Protein AF-A0A653K604-F1 (afdb_monomer_lite)

Foldseek 3Di:
DDQDQAAKAFQDQCCQQPPCCVPPVNCCCPQQPQRQWDWDQDPVRDTGIHGNSLRDQPPCSCCVPVPVNRMDGDHHDPPRHDDDPPD

Secondary structure (DSSP, 8-state):
-EEETTTEEES-TTHIIIIIHHHHS-THHHH-TT--EEEEEPTTS-EEEEE-GGG-----HHHHS-TT--EEE-PPSTT-S---TT-

Structure (mmCIF, N/CA/C/O backbone):
data_AF-A0A653K604-F1
#
_entry.id   AF-A0A653K604-F1
#
loop_
_atom_site.group_PDB
_atom_site.id
_atom_site.type_symbol
_atom_site.label_atom_id
_atom_site.label_alt_id
_atom_site.label_comp_id
_atom_site.label_asym_id
_atom_site.label_entity_id
_atom_site.label_seq_id
_atom_site.pdbx_PDB_ins_code
_atom_site.Cartn_x
_atom_site.Cartn_y
_atom_site.Cartn_z
_atom_site.occupancy
_atom_site.B_iso_or_equiv
_atom_site.auth_seq_id
_atom_site.auth_comp_id
_atom_site.auth_asym_id
_atom_site.auth_atom_id
_atom_site.pdbx_PDB_model_num
ATOM 1 N N . MET A 1 1 ? 13.213 1.282 9.062 1.00 45.44 1 MET A N 1
ATOM 2 C CA . MET A 1 1 ? 13.114 1.053 7.605 1.00 45.44 1 MET A CA 1
ATOM 3 C C . MET A 1 1 ? 13.164 -0.441 7.358 1.00 45.44 1 MET A C 1
ATOM 5 O O . MET A 1 1 ? 14.241 -1.021 7.380 1.00 45.44 1 MET A O 1
ATOM 9 N N . THR A 1 2 ? 12.005 -1.075 7.205 1.00 46.06 2 THR A N 1
ATOM 10 C CA . THR A 1 2 ? 11.931 -2.486 6.812 1.00 46.06 2 THR A CA 1
ATOM 11 C C . T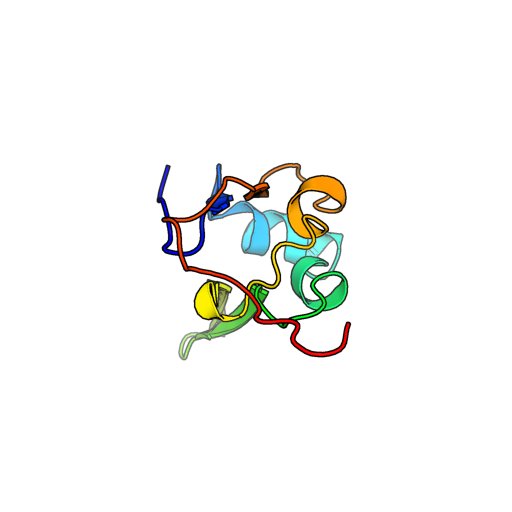HR A 1 2 ? 11.946 -2.525 5.290 1.00 46.06 2 THR A C 1
ATOM 13 O O . THR A 1 2 ? 10.987 -2.090 4.658 1.00 46.06 2 THR A O 1
ATOM 16 N N . VAL A 1 3 ? 13.052 -2.973 4.697 1.00 46.06 3 VAL A N 1
ATOM 17 C CA . VAL A 1 3 ? 13.146 -3.180 3.247 1.00 46.06 3 VAL A CA 1
ATOM 18 C C . VAL A 1 3 ? 12.488 -4.525 2.950 1.00 46.06 3 VAL A C 1
ATOM 20 O O . VAL A 1 3 ? 13.005 -5.566 3.340 1.00 46.06 3 VAL A O 1
ATOM 23 N N . LEU A 1 4 ? 11.309 -4.503 2.331 1.00 52.47 4 LEU A N 1
ATOM 24 C CA . LEU A 1 4 ? 10.615 -5.706 1.870 1.00 52.47 4 LEU A CA 1
ATOM 25 C C . LEU A 1 4 ? 10.936 -5.904 0.383 1.00 52.47 4 LEU A C 1
ATOM 27 O O . LEU A 1 4 ? 10.985 -4.932 -0.370 1.00 52.47 4 LEU A O 1
ATOM 31 N N . ASN A 1 5 ? 11.180 -7.154 -0.016 1.00 50.00 5 ASN A N 1
ATOM 32 C CA . ASN A 1 5 ? 11.800 -7.609 -1.273 1.00 50.00 5 ASN A CA 1
ATOM 33 C C . ASN A 1 5 ? 11.011 -7.331 -2.580 1.00 50.00 5 ASN A C 1
ATOM 35 O O . ASN A 1 5 ? 10.808 -8.224 -3.394 1.00 50.00 5 ASN A O 1
ATOM 39 N N . ALA A 1 6 ? 10.582 -6.091 -2.796 1.00 49.56 6 ALA A N 1
ATOM 40 C CA . ALA A 1 6 ? 10.453 -5.436 -4.100 1.00 49.56 6 ALA A CA 1
ATOM 41 C C . ALA A 1 6 ? 10.497 -3.924 -3.851 1.00 49.56 6 ALA A C 1
ATOM 43 O O . ALA A 1 6 ? 9.524 -3.195 -4.044 1.00 49.56 6 ALA A O 1
ATOM 44 N N . SER A 1 7 ? 11.626 -3.497 -3.280 1.00 52.47 7 SER A N 1
ATOM 45 C CA . SER A 1 7 ? 12.102 -2.119 -3.318 1.00 52.47 7 SER A CA 1
ATOM 46 C C . SER A 1 7 ? 11.055 -1.054 -3.014 1.00 52.47 7 SER A C 1
ATOM 48 O O . SER A 1 7 ? 10.877 -0.073 -3.727 1.00 52.47 7 SER A O 1
ATOM 50 N N . ARG A 1 8 ? 10.351 -1.222 -1.904 1.00 66.06 8 ARG A N 1
ATOM 51 C CA . ARG A 1 8 ? 9.550 -0.159 -1.308 1.00 66.06 8 ARG A CA 1
ATOM 52 C C . ARG A 1 8 ? 9.907 -0.036 0.156 1.00 66.06 8 ARG A C 1
ATOM 54 O O . ARG A 1 8 ? 10.027 -1.038 0.856 1.00 66.06 8 ARG A O 1
ATOM 61 N N . SER A 1 9 ? 10.074 1.204 0.596 1.00 75.19 9 SER A N 1
ATOM 62 C CA . SER A 1 9 ? 10.220 1.555 2.000 1.00 75.19 9 SER A CA 1
ATOM 63 C C . SER A 1 9 ? 8.879 2.064 2.501 1.00 75.19 9 SER A C 1
ATOM 65 O O . SER A 1 9 ? 8.297 2.970 1.908 1.00 75.19 9 SER A O 1
ATOM 67 N N . ILE A 1 10 ? 8.396 1.479 3.591 1.00 84.06 10 ILE A N 1
ATOM 68 C CA . ILE A 1 10 ? 7.315 2.056 4.385 1.00 84.06 10 ILE A CA 1
ATOM 69 C C . ILE A 1 10 ? 7.954 2.750 5.576 1.00 84.06 10 ILE A C 1
ATOM 71 O O . ILE A 1 10 ? 8.755 2.141 6.294 1.00 84.06 10 ILE A O 1
ATOM 75 N N . THR A 1 11 ? 7.619 4.024 5.757 1.00 87.25 11 THR A N 1
ATOM 76 C CA . THR A 1 11 ? 8.164 4.827 6.855 1.00 87.25 11 THR A CA 1
ATOM 77 C C . THR A 1 11 ? 7.557 4.398 8.188 1.00 87.25 11 THR A C 1
ATOM 79 O O . THR A 1 11 ? 8.295 4.127 9.135 1.00 87.25 11 THR A O 1
ATOM 82 N N . ASP A 1 12 ? 6.233 4.247 8.235 1.00 89.38 12 ASP A N 1
ATOM 83 C CA . ASP A 1 12 ? 5.477 3.803 9.403 1.00 89.38 12 ASP A CA 1
ATOM 84 C C . ASP A 1 12 ? 4.479 2.688 9.016 1.00 89.38 12 ASP A C 1
ATOM 86 O O . ASP A 1 12 ? 3.525 2.931 8.267 1.00 89.38 12 ASP A O 1
ATOM 90 N N . PRO A 1 13 ? 4.668 1.447 9.507 1.00 88.50 13 PRO A N 1
ATOM 91 C CA . PRO A 1 13 ? 3.803 0.315 9.175 1.00 88.50 13 PRO A CA 1
ATOM 92 C C . PRO A 1 13 ? 2.401 0.407 9.794 1.00 88.50 13 PRO A C 1
ATOM 94 O O . PRO A 1 13 ? 1.522 -0.364 9.414 1.00 88.50 13 PRO A O 1
ATOM 97 N N . SER A 1 14 ? 2.174 1.325 10.734 1.00 90.69 14 SER A N 1
ATOM 98 C CA . SER A 1 14 ? 0.886 1.502 11.403 1.00 90.69 14 SER A CA 1
ATOM 99 C C . SER A 1 14 ? -0.072 2.414 10.628 1.00 90.69 14 SER A C 1
ATOM 101 O O . SER A 1 14 ? -1.286 2.252 10.739 1.00 90.69 14 SER A O 1
ATOM 103 N N . ILE A 1 15 ? 0.447 3.328 9.797 1.00 94.00 15 ILE A N 1
ATOM 104 C CA . ILE A 1 15 ? -0.351 4.303 9.031 1.00 94.00 15 ILE A CA 1
ATOM 105 C C . ILE A 1 15 ? -1.415 3.648 8.132 1.00 94.00 15 ILE A C 1
ATOM 107 O O . ILE A 1 15 ? -2.549 4.135 8.155 1.00 94.00 15 ILE A O 1
ATOM 111 N N . PRO A 1 16 ? -1.130 2.562 7.379 1.00 93.12 16 PRO A N 1
ATOM 112 C CA . PRO A 1 16 ? -2.139 1.936 6.527 1.00 93.12 16 PRO A CA 1
ATOM 113 C C . PRO A 1 16 ? -3.398 1.512 7.301 1.00 93.12 16 PRO A C 1
ATOM 115 O O . PRO A 1 16 ? -4.521 1.814 6.910 1.00 93.12 16 PRO A O 1
ATOM 118 N N . VAL A 1 17 ? -3.223 0.900 8.474 1.00 94.88 17 VAL A N 1
ATOM 119 C CA . VAL A 1 17 ? -4.345 0.413 9.293 1.00 94.88 17 VAL A CA 1
ATOM 120 C C . VAL A 1 17 ? -4.957 1.525 10.150 1.00 94.88 17 VAL A C 1
ATOM 122 O O . VAL A 1 17 ? -6.176 1.644 10.222 1.00 94.88 17 VAL A O 1
ATOM 125 N N . ASN A 1 18 ? -4.136 2.362 10.787 1.00 95.69 18 ASN A N 1
ATOM 126 C CA . ASN A 1 18 ? -4.606 3.322 11.792 1.00 95.69 18 ASN A CA 1
ATOM 127 C C . ASN A 1 18 ? -5.069 4.659 11.202 1.00 95.69 18 ASN A C 1
ATOM 129 O O . ASN A 1 18 ? -5.813 5.390 11.854 1.00 95.69 18 ASN A O 1
ATOM 133 N N . VAL A 1 19 ? -4.615 5.012 9.997 1.00 95.38 19 VAL A N 1
ATOM 134 C CA . VAL A 1 19 ? -4.890 6.318 9.381 1.00 95.38 19 VAL A CA 1
ATOM 135 C C . VAL A 1 19 ? -5.578 6.153 8.036 1.00 95.38 19 VAL A C 1
ATOM 137 O O . VAL A 1 19 ? -6.661 6.702 7.838 1.00 95.38 19 VAL A O 1
ATOM 140 N N . ASN A 1 20 ? -4.970 5.410 7.114 1.00 94.81 20 ASN A N 1
ATOM 141 C CA . ASN A 1 20 ? -5.444 5.349 5.738 1.00 94.81 20 ASN A CA 1
ATOM 142 C C . ASN A 1 20 ? -6.743 4.546 5.604 1.00 94.81 20 ASN A C 1
ATOM 144 O O . ASN A 1 20 ? -7.674 5.004 4.939 1.00 94.81 20 ASN A O 1
ATOM 148 N N . LEU A 1 21 ? -6.835 3.390 6.262 1.00 95.06 21 LEU A N 1
ATOM 149 C CA . LEU A 1 21 ? -8.045 2.573 6.303 1.00 95.06 21 LEU A CA 1
ATOM 150 C C . LEU A 1 21 ? -9.269 3.339 6.844 1.00 95.06 21 LEU A C 1
ATOM 152 O O . LEU A 1 21 ? -10.258 3.427 6.120 1.00 95.06 21 LEU A O 1
ATOM 156 N N . PRO A 1 22 ? -9.246 3.958 8.040 1.00 96.44 22 PRO A N 1
ATOM 157 C CA . PRO A 1 22 ? -10.423 4.657 8.560 1.00 96.44 22 PRO A CA 1
ATOM 158 C C . PRO A 1 22 ? -10.774 5.950 7.809 1.00 96.44 22 PRO A C 1
ATOM 160 O O . PRO A 1 22 ? -11.936 6.348 7.820 1.00 96.44 22 PRO A O 1
ATOM 163 N N . LYS A 1 23 ? -9.808 6.633 7.174 1.00 97.06 23 LYS A N 1
ATOM 164 C CA . LYS A 1 23 ? -10.064 7.910 6.474 1.00 97.06 23 LYS A CA 1
ATOM 165 C C . LYS A 1 23 ? -10.448 7.749 5.005 1.00 97.06 23 LYS A C 1
ATOM 167 O O . LYS A 1 23 ? -11.235 8.547 4.501 1.00 97.06 23 LYS A O 1
ATOM 172 N N . TRP A 1 24 ? -9.869 6.767 4.318 1.00 95.88 24 TRP A N 1
ATOM 173 C CA . TRP A 1 24 ? -9.962 6.627 2.859 1.00 95.88 24 TRP A CA 1
ATOM 174 C C . TRP A 1 24 ? -10.171 5.182 2.396 1.00 95.88 24 TRP A C 1
ATOM 176 O O . TRP A 1 24 ? -9.977 4.901 1.214 1.00 95.88 24 TRP A O 1
ATOM 186 N N . ASP A 1 25 ? -10.552 4.276 3.302 1.00 94.94 25 ASP A N 1
ATOM 187 C CA . ASP A 1 25 ? -10.768 2.852 3.009 1.00 94.94 25 ASP A CA 1
ATOM 188 C C . ASP A 1 25 ? -9.524 2.160 2.409 1.00 94.94 25 ASP A C 1
ATOM 190 O O . ASP A 1 25 ? -9.620 1.301 1.537 1.00 94.94 25 ASP A O 1
ATOM 194 N N . GLU A 1 26 ? -8.334 2.583 2.860 1.00 94.88 26 GLU A N 1
ATOM 195 C CA . GLU A 1 26 ? -7.014 2.129 2.399 1.00 94.88 26 GLU A CA 1
ATOM 196 C C . GLU A 1 26 ? -6.910 2.109 0.857 1.00 94.88 26 GLU A C 1
ATOM 198 O O . GLU A 1 26 ? -7.039 1.063 0.206 1.00 94.88 26 GLU A O 1
ATOM 203 N N . PRO A 1 27 ? -6.663 3.277 0.231 1.00 95.81 27 PRO A N 1
ATOM 204 C CA . PRO A 1 27 ? -6.762 3.440 -1.215 1.00 95.81 27 PRO A CA 1
ATOM 205 C C . PRO A 1 27 ? -5.697 2.651 -1.987 1.00 95.81 27 PRO A C 1
ATOM 207 O O . PRO A 1 27 ? -5.858 2.451 -3.196 1.00 95.81 27 PRO A O 1
ATOM 210 N N . ALA A 1 28 ? -4.637 2.174 -1.322 1.00 93.56 28 ALA A N 1
ATOM 211 C CA . ALA A 1 28 ? -3.600 1.366 -1.955 1.00 93.56 28 ALA A CA 1
ATOM 212 C C . ALA A 1 28 ? -4.125 0.058 -2.542 1.00 93.56 28 ALA A C 1
ATOM 214 O O . ALA A 1 28 ? -3.617 -0.385 -3.573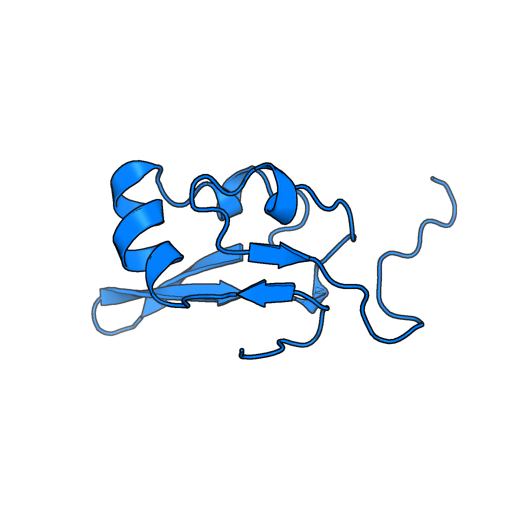 1.00 93.56 28 ALA A O 1
ATOM 215 N N . GLN A 1 29 ? -5.199 -0.486 -1.969 1.00 94.12 29 GLN A N 1
ATOM 216 C CA . GLN A 1 29 ? -5.902 -1.655 -2.501 1.00 94.12 29 GLN A CA 1
ATOM 217 C C . GLN A 1 29 ? -6.547 -1.387 -3.871 1.00 94.12 29 GLN A C 1
ATOM 219 O O . GLN A 1 29 ? -6.838 -2.317 -4.614 1.00 94.12 29 GLN A O 1
ATOM 224 N N . ARG A 1 30 ? -6.793 -0.114 -4.216 1.00 94.94 30 ARG A N 1
ATOM 225 C CA . ARG A 1 30 ? -7.574 0.289 -5.396 1.00 94.94 30 ARG A CA 1
ATOM 226 C C . ARG A 1 30 ? -6.721 0.911 -6.492 1.00 94.94 30 ARG A C 1
ATOM 228 O O . ARG A 1 30 ? -6.913 0.603 -7.662 1.00 94.94 30 ARG A O 1
ATOM 235 N N . TYR A 1 31 ? -5.793 1.805 -6.143 1.00 94.88 31 TYR A N 1
ATOM 236 C CA . TYR A 1 31 ? -4.946 2.445 -7.156 1.00 94.88 31 TYR A CA 1
ATOM 237 C C . TYR A 1 31 ? -3.809 1.529 -7.632 1.00 94.88 31 TYR A C 1
ATOM 239 O O . TYR A 1 31 ? -3.176 1.824 -8.647 1.00 94.88 31 TYR A O 1
ATOM 247 N N . CYS A 1 32 ? -3.470 0.475 -6.876 1.00 95.06 32 CYS A N 1
ATOM 248 C CA . CYS A 1 32 ? -2.401 -0.439 -7.253 1.00 95.06 32 CYS A CA 1
ATOM 249 C C . CYS A 1 32 ? -2.908 -1.394 -8.341 1.00 95.06 32 CYS A C 1
ATOM 251 O O . CYS A 1 32 ? -3.767 -2.225 -8.056 1.00 95.06 32 CYS A O 1
ATOM 253 N N . PRO A 1 33 ? -2.358 -1.346 -9.568 1.00 94.81 33 PRO A N 1
ATOM 254 C CA . PRO A 1 33 ? -2.882 -2.134 -10.683 1.00 94.81 33 PRO A CA 1
ATOM 255 C C . PRO A 1 33 ? -2.572 -3.636 -10.583 1.00 94.81 33 PRO A C 1
ATOM 257 O O . PRO A 1 33 ? -3.035 -4.402 -11.417 1.00 94.81 33 PRO A O 1
ATOM 260 N N . ALA A 1 34 ? -1.764 -4.055 -9.604 1.00 93.69 34 ALA A N 1
ATOM 261 C CA . ALA A 1 34 ? -1.252 -5.419 -9.497 1.00 93.69 3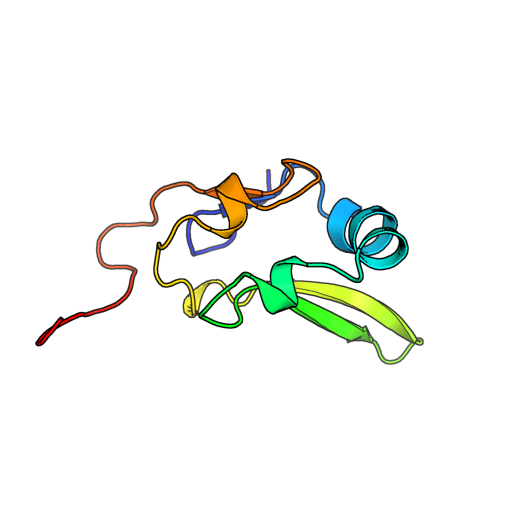4 ALA A CA 1
ATOM 262 C C . ALA A 1 34 ? -1.526 -6.078 -8.132 1.00 93.69 34 ALA A C 1
ATOM 264 O O . ALA A 1 34 ? -0.909 -7.087 -7.809 1.00 93.69 34 ALA A O 1
ATOM 265 N N . GLY A 1 35 ? -2.406 -5.504 -7.300 1.00 92.12 35 GLY A N 1
ATOM 266 C CA . GLY A 1 35 ? -2.767 -6.115 -6.011 1.00 92.12 35 GLY A CA 1
ATOM 267 C C . GLY A 1 35 ? -1.569 -6.308 -5.071 1.00 92.12 35 GLY A C 1
ATOM 268 O O . GLY A 1 35 ? -1.414 -7.355 -4.448 1.00 92.12 35 GLY A O 1
ATOM 269 N N . VAL A 1 36 ? -0.665 -5.323 -5.017 1.00 93.25 36 VAL A N 1
ATOM 270 C CA . VAL A 1 36 ? 0.506 -5.368 -4.122 1.00 93.25 36 VAL A CA 1
ATOM 271 C C . VAL A 1 36 ? 0.102 -5.133 -2.665 1.00 93.25 36 VAL A C 1
ATOM 273 O O . VAL A 1 36 ? 0.796 -5.611 -1.777 1.00 93.25 36 VAL A O 1
ATOM 276 N N . TYR A 1 37 ? -0.984 -4.402 -2.408 1.00 93.25 37 TYR A N 1
ATOM 277 C CA . TYR A 1 37 ? -1.413 -4.025 -1.061 1.00 93.25 37 TYR A CA 1
ATOM 278 C C . TYR A 1 37 ? -2.788 -4.577 -0.763 1.00 93.25 37 TYR A C 1
ATOM 280 O O . TYR A 1 37 ? -3.722 -4.343 -1.530 1.00 93.25 37 TYR A O 1
ATOM 288 N N . GLU A 1 38 ? -2.906 -5.243 0.376 1.00 93.69 38 GLU A N 1
ATOM 289 C CA . GLU A 1 38 ? -4.149 -5.846 0.834 1.00 93.69 38 GLU A CA 1
ATOM 290 C C . GLU A 1 38 ? -4.319 -5.610 2.334 1.00 93.69 38 GLU A C 1
ATOM 292 O O . GLU A 1 38 ? -3.351 -5.640 3.100 1.00 93.69 38 GLU A O 1
ATOM 297 N N . ILE A 1 39 ? -5.557 -5.384 2.765 1.00 94.19 39 ILE A N 1
ATOM 298 C CA . ILE A 1 39 ? -5.920 -5.432 4.179 1.00 94.19 39 ILE A CA 1
ATOM 299 C C . ILE A 1 39 ? -6.438 -6.833 4.478 1.00 94.19 39 ILE A C 1
ATOM 301 O O . ILE A 1 39 ? -7.494 -7.232 3.996 1.00 94.19 39 ILE A O 1
ATOM 305 N N . MET A 1 40 ? -5.688 -7.569 5.291 1.00 94.12 40 MET A N 1
ATOM 306 C CA . MET A 1 40 ? -6.071 -8.895 5.763 1.00 94.12 40 MET A CA 1
ATOM 307 C C . MET A 1 40 ? -6.704 -8.778 7.145 1.00 94.12 40 MET A C 1
ATOM 309 O O . MET A 1 40 ? -6.223 -8.019 7.988 1.00 94.12 40 MET A O 1
ATOM 313 N N . GLU A 1 41 ? -7.753 -9.552 7.383 1.00 95.12 41 GLU A N 1
ATOM 314 C CA . GLU A 1 41 ? -8.304 -9.766 8.718 1.00 95.12 41 GLU A CA 1
ATOM 315 C C . GLU A 1 41 ? -7.617 -10.985 9.346 1.00 95.12 41 GLU A C 1
ATOM 317 O O . GLU A 1 41 ? -7.416 -12.003 8.682 1.00 95.12 41 GLU A O 1
ATOM 322 N N . ASN A 1 42 ? -7.181 -10.848 10.592 1.00 92.44 42 ASN A N 1
ATOM 323 C CA . ASN A 1 42 ? -6.608 -11.926 11.389 1.00 92.44 42 ASN A CA 1
ATOM 324 C C . ASN A 1 42 ? -7.719 -12.672 12.142 1.00 92.44 42 ASN A C 1
ATOM 326 O O . ASN A 1 42 ? -8.823 -12.156 12.306 1.00 92.44 42 ASN A O 1
ATOM 330 N N . ASP A 1 43 ? -7.403 -13.852 12.677 1.00 93.75 43 ASP A N 1
ATOM 331 C CA . ASP A 1 43 ? -8.360 -14.691 13.416 1.00 93.75 43 ASP A CA 1
ATOM 332 C C . ASP A 1 43 ? -8.952 -14.004 14.664 1.00 93.75 43 ASP A C 1
ATOM 334 O O . ASP A 1 43 ? -10.037 -14.356 15.120 1.00 93.75 43 ASP A O 1
ATOM 338 N N . ASP A 1 44 ? -8.251 -13.011 15.218 1.00 93.94 44 ASP A N 1
ATOM 339 C CA . ASP A 1 44 ? -8.699 -12.195 16.353 1.00 93.94 44 ASP A CA 1
ATOM 340 C C . ASP A 1 44 ? -9.558 -10.980 15.939 1.00 93.94 44 ASP A C 1
ATOM 342 O O . ASP A 1 44 ? -9.916 -10.156 16.782 1.00 93.94 44 ASP A O 1
ATOM 346 N N . GLY A 1 45 ? -9.880 -10.848 14.647 1.00 91.94 45 GLY A N 1
ATOM 347 C CA . GLY A 1 45 ? -10.616 -9.723 14.067 1.00 91.94 45 GLY A CA 1
ATOM 348 C C . GLY A 1 45 ? -9.773 -8.461 13.858 1.00 91.94 45 GLY A C 1
ATOM 349 O O . GLY A 1 45 ? -10.289 -7.445 13.381 1.00 91.94 45 GLY A O 1
ATOM 350 N N . SER A 1 46 ? -8.479 -8.480 14.200 1.00 93.25 46 SER A N 1
ATOM 351 C CA . SER A 1 46 ? -7.585 -7.357 13.920 1.00 93.25 46 SER A CA 1
ATOM 352 C C . SER A 1 46 ? -7.251 -7.285 12.430 1.00 93.25 46 SER A C 1
ATOM 354 O O . SER A 1 46 ? -7.125 -8.296 11.741 1.00 93.25 46 SER A O 1
ATOM 356 N N . LYS A 1 47 ? -7.092 -6.067 11.910 1.00 93.56 47 LYS A N 1
ATOM 357 C CA . LYS A 1 47 ? -6.712 -5.842 10.513 1.00 93.56 47 LYS A CA 1
ATOM 358 C C . LYS A 1 47 ? -5.214 -5.608 10.408 1.00 93.56 47 LYS A C 1
ATOM 360 O O . LYS A 1 47 ? -4.649 -4.837 11.182 1.00 93.56 47 LYS A O 1
ATOM 365 N N . ARG A 1 48 ? -4.573 -6.227 9.419 1.00 92.38 48 ARG A N 1
ATOM 366 C CA . ARG A 1 48 ? -3.156 -6.024 9.103 1.00 92.38 48 ARG A CA 1
ATOM 367 C C . ARG A 1 48 ? -2.962 -5.654 7.641 1.00 92.38 48 ARG A C 1
ATOM 369 O O . ARG A 1 48 ? -3.684 -6.116 6.764 1.00 92.38 48 ARG A O 1
ATOM 376 N N . PHE A 1 49 ? -1.937 -4.854 7.386 1.00 92.62 49 PHE A N 1
ATOM 377 C CA . PHE A 1 49 ? -1.528 -4.488 6.037 1.00 92.62 49 PHE A CA 1
ATOM 378 C C . PHE A 1 49 ? -0.548 -5.530 5.485 1.00 92.62 49 PHE A C 1
ATOM 380 O O . PHE A 1 49 ? 0.550 -5.702 6.017 1.00 92.62 49 PHE A O 1
ATOM 387 N N . GLN A 1 50 ? -0.958 -6.251 4.444 1.00 91.94 50 GLN A N 1
ATOM 388 C CA . GLN A 1 50 ? -0.168 -7.262 3.745 1.00 91.94 50 GLN A CA 1
ATOM 389 C C . GLN A 1 50 ? 0.401 -6.672 2.451 1.00 91.94 50 GLN A C 1
ATOM 391 O O . GLN A 1 50 ? -0.287 -5.965 1.716 1.00 91.94 50 GLN A O 1
ATOM 396 N N . ILE A 1 51 ? 1.673 -6.974 2.173 1.00 90.50 51 ILE A N 1
ATOM 397 C CA . ILE A 1 51 ? 2.391 -6.460 1.004 1.00 90.50 51 ILE A CA 1
ATOM 398 C C . ILE A 1 51 ? 2.901 -7.632 0.171 1.00 90.50 51 ILE A C 1
ATOM 400 O O . ILE A 1 51 ? 3.846 -8.322 0.554 1.00 90.50 51 ILE A O 1
ATOM 404 N N . ASN A 1 52 ? 2.316 -7.816 -1.006 1.00 90.00 52 ASN A N 1
ATOM 405 C CA . ASN A 1 52 ? 2.683 -8.846 -1.974 1.00 90.00 52 ASN A CA 1
ATOM 406 C C . ASN A 1 52 ? 3.673 -8.269 -2.985 1.00 90.00 52 ASN A C 1
ATOM 408 O O . ASN A 1 52 ? 3.364 -8.034 -4.152 1.00 90.00 52 ASN A O 1
ATOM 412 N N . ALA A 1 53 ? 4.881 -7.994 -2.498 1.00 85.44 53 ALA A N 1
ATOM 413 C CA . ALA A 1 53 ? 5.928 -7.290 -3.233 1.00 85.44 53 ALA A CA 1
ATOM 414 C C . ALA A 1 53 ? 6.264 -7.939 -4.595 1.00 85.44 53 ALA A C 1
ATOM 416 O O . ALA A 1 53 ? 6.517 -7.229 -5.5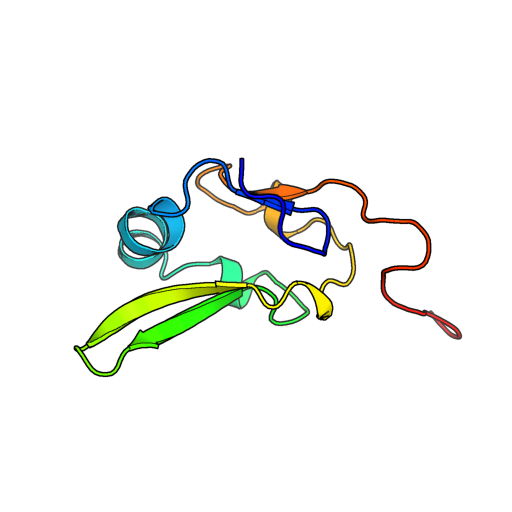67 1.00 85.44 53 ALA A O 1
ATOM 417 N N . ALA A 1 54 ? 6.167 -9.269 -4.691 1.00 84.06 54 ALA A N 1
ATOM 418 C CA . ALA A 1 54 ? 6.383 -10.029 -5.923 1.00 84.06 54 ALA A CA 1
ATOM 419 C C . ALA A 1 54 ? 5.453 -9.623 -7.085 1.00 84.06 54 ALA A C 1
ATOM 421 O O . ALA A 1 54 ? 5.824 -9.789 -8.243 1.00 84.06 54 ALA A O 1
ATOM 422 N N . ASN A 1 55 ? 4.281 -9.046 -6.798 1.00 88.81 55 ASN A N 1
ATOM 423 C CA . ASN A 1 55 ? 3.341 -8.598 -7.827 1.00 88.81 55 ASN A CA 1
ATOM 424 C C . ASN A 1 55 ? 3.699 -7.217 -8.406 1.00 88.81 55 ASN A C 1
ATOM 426 O O . ASN A 1 55 ? 3.008 -6.718 -9.292 1.00 88.81 55 ASN A O 1
ATOM 430 N N . CYS A 1 56 ? 4.723 -6.529 -7.890 1.00 90.00 56 CYS A N 1
ATOM 431 C CA . CYS A 1 56 ? 4.984 -5.146 -8.274 1.00 90.00 56 CYS A CA 1
ATOM 432 C C . CYS A 1 56 ? 5.368 -5.013 -9.758 1.00 90.00 56 CYS A C 1
ATOM 434 O O . CYS A 1 56 ? 6.388 -5.523 -10.205 1.00 90.00 56 CYS A O 1
ATOM 436 N N . VAL A 1 57 ? 4.596 -4.214 -10.501 1.00 91.19 57 VAL A N 1
ATOM 437 C CA . VAL A 1 57 ? 4.836 -3.906 -11.926 1.00 91.19 57 VAL A CA 1
ATOM 438 C C . VAL A 1 57 ? 5.609 -2.600 -12.162 1.00 91.19 57 VAL A C 1
ATOM 440 O O . VAL A 1 57 ? 5.630 -2.063 -13.265 1.00 91.19 57 VAL A O 1
ATOM 443 N N . HIS A 1 58 ? 6.217 -2.046 -11.111 1.00 90.25 58 HIS A N 1
ATOM 444 C CA . HIS A 1 58 ? 7.083 -0.855 -11.155 1.00 90.25 58 HIS A CA 1
ATOM 445 C C . HIS A 1 58 ? 6.429 0.440 -11.684 1.00 90.25 58 HIS A C 1
ATOM 447 O O . HIS A 1 58 ? 7.125 1.397 -12.013 1.00 90.25 58 HIS A O 1
ATOM 453 N N . CYS A 1 59 ? 5.097 0.536 -11.681 1.00 91.44 59 CYS A N 1
ATOM 454 C CA . CYS A 1 59 ? 4.355 1.698 -12.195 1.00 91.44 59 CYS A CA 1
ATOM 455 C C . CYS A 1 59 ? 4.486 2.991 -11.365 1.00 91.44 59 CYS A C 1
ATOM 457 O O . CYS A 1 59 ? 4.021 4.041 -11.791 1.00 91.44 59 CYS A O 1
ATOM 459 N N . LYS A 1 60 ? 5.067 2.924 -10.159 1.00 91.81 60 LYS A N 1
ATOM 460 C CA . LYS A 1 60 ? 5.203 4.035 -9.191 1.00 91.81 60 LYS A CA 1
ATOM 461 C C . LYS A 1 60 ? 3.901 4.639 -8.648 1.00 91.81 60 LYS A C 1
ATOM 463 O O . LYS A 1 60 ? 3.989 5.494 -7.776 1.00 91.81 60 LYS A O 1
ATOM 468 N N . THR A 1 61 ? 2.711 4.183 -9.042 1.00 94.00 61 THR A N 1
ATOM 469 C CA . THR A 1 61 ? 1.434 4.784 -8.597 1.00 94.00 61 THR A CA 1
ATOM 470 C C . THR A 1 61 ? 1.329 4.944 -7.078 1.00 94.00 61 THR A C 1
ATOM 472 O O . THR A 1 61 ? 0.936 6.000 -6.600 1.00 94.00 61 THR A O 1
ATOM 475 N N . CYS A 1 62 ? 1.746 3.935 -6.313 1.00 92.25 62 CYS A N 1
ATOM 476 C CA . CYS A 1 62 ? 1.730 3.949 -4.846 1.00 92.25 62 CYS A CA 1
ATOM 477 C C . CYS A 1 62 ? 2.678 4.969 -4.203 1.00 92.25 62 CYS A C 1
ATOM 479 O O . CYS A 1 62 ? 2.529 5.259 -3.030 1.00 92.25 62 CYS A O 1
ATOM 481 N N . ASP A 1 63 ? 3.671 5.472 -4.937 1.00 91.88 63 ASP A N 1
ATOM 482 C CA . ASP A 1 63 ? 4.567 6.546 -4.477 1.00 91.88 63 ASP A CA 1
ATOM 483 C C . ASP A 1 63 ? 3.872 7.914 -4.619 1.00 91.88 63 ASP A C 1
ATOM 485 O O . ASP A 1 63 ? 3.912 8.765 -3.741 1.00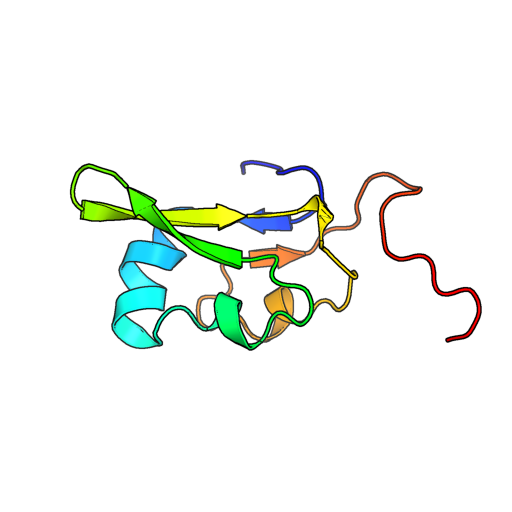 91.88 63 ASP A O 1
ATOM 489 N N . ILE A 1 64 ? 3.131 8.083 -5.718 1.00 93.31 64 ILE A N 1
ATOM 490 C CA . ILE A 1 64 ? 2.472 9.340 -6.092 1.00 93.31 64 ILE A CA 1
ATOM 491 C C . ILE A 1 64 ? 1.121 9.516 -5.385 1.00 93.31 64 ILE A C 1
ATOM 493 O O . ILE A 1 64 ? 0.731 10.628 -5.039 1.00 93.31 64 ILE A O 1
ATOM 497 N N . LYS A 1 65 ? 0.354 8.431 -5.235 1.00 94.00 65 LYS A N 1
ATOM 498 C CA . LYS A 1 65 ? -1.063 8.479 -4.839 1.00 94.00 65 LYS A CA 1
ATOM 499 C C . LYS A 1 65 ? -1.320 8.160 -3.373 1.00 94.00 65 LYS A C 1
ATOM 501 O O . LYS A 1 65 ? -2.474 8.255 -2.963 1.00 94.00 65 LYS A O 1
ATOM 506 N N . ASP A 1 66 ? -0.302 7.792 -2.598 1.00 93.88 66 ASP A N 1
ATOM 507 C CA . ASP A 1 66 ? -0.480 7.585 -1.164 1.00 93.88 66 ASP A CA 1
ATOM 508 C C . ASP A 1 66 ? -0.775 8.930 -0.467 1.00 93.88 66 ASP A C 1
ATOM 510 O O . ASP A 1 66 ? 0.091 9.815 -0.469 1.00 93.88 66 ASP A O 1
ATOM 514 N N . PRO A 1 67 ? -1.975 9.110 0.123 1.00 94.12 67 PRO A N 1
ATOM 515 C CA . PRO A 1 67 ? -2.358 10.361 0.778 1.00 94.12 67 PRO A CA 1
ATOM 516 C C . PRO A 1 67 ? -1.463 10.708 1.972 1.00 94.12 67 PRO A C 1
ATOM 518 O O . PRO A 1 67 ? -1.333 11.885 2.301 1.00 94.12 67 PRO A O 1
ATOM 521 N N . SER A 1 68 ? -0.841 9.708 2.602 1.00 93.31 68 SER A N 1
ATOM 522 C CA . SER A 1 68 ? 0.028 9.907 3.766 1.00 93.31 68 SER A CA 1
ATOM 523 C C . SER A 1 68 ? 1.513 10.012 3.412 1.00 93.31 68 SER A C 1
ATOM 525 O O . SER A 1 68 ? 2.324 10.195 4.317 1.00 93.31 68 SER A O 1
ATOM 527 N N . GLN A 1 69 ? 1.879 9.897 2.125 1.00 92.25 69 GLN A N 1
ATOM 528 C CA . GLN A 1 69 ? 3.275 9.898 1.652 1.00 92.25 69 GLN A CA 1
ATOM 529 C C . GLN A 1 69 ? 4.189 8.957 2.465 1.00 92.25 69 GLN A C 1
ATOM 531 O O . GLN A 1 69 ? 5.355 9.237 2.734 1.00 92.25 69 GLN A O 1
ATOM 536 N N . ASN A 1 70 ? 3.631 7.827 2.886 1.00 91.44 70 ASN A N 1
ATOM 537 C CA . ASN A 1 70 ? 4.254 6.828 3.734 1.00 91.44 70 ASN A CA 1
ATOM 538 C C . ASN A 1 70 ? 4.994 5.755 2.924 1.00 91.44 70 ASN A C 1
ATOM 540 O O . ASN A 1 70 ? 5.929 5.135 3.439 1.00 91.44 70 ASN A O 1
ATOM 544 N N . ILE A 1 71 ? 4.584 5.518 1.673 1.00 90.44 71 ILE A N 1
ATOM 545 C CA . ILE A 1 71 ? 5.197 4.509 0.806 1.00 90.44 71 ILE A CA 1
ATOM 546 C C . ILE A 1 71 ? 6.167 5.153 -0.189 1.00 90.44 71 ILE A C 1
ATOM 548 O O . ILE A 1 71 ? 5.740 5.761 -1.164 1.00 90.44 71 ILE A O 1
ATOM 552 N N . THR A 1 72 ? 7.464 4.904 -0.018 1.00 89.44 72 THR A N 1
ATOM 553 C CA . THR A 1 72 ? 8.511 5.322 -0.963 1.00 89.44 72 THR A CA 1
ATOM 554 C C . THR A 1 72 ? 8.909 4.169 -1.876 1.00 89.44 72 THR A C 1
ATOM 556 O O . THR A 1 72 ? 9.325 3.110 -1.398 1.00 89.44 72 THR A O 1
ATOM 559 N N . TRP A 1 73 ? 8.819 4.353 -3.192 1.00 88.19 73 TRP A N 1
ATOM 560 C CA . TRP A 1 73 ? 9.357 3.397 -4.164 1.00 88.19 73 TRP A CA 1
ATOM 561 C C . TRP A 1 73 ? 10.859 3.591 -4.362 1.00 88.19 73 TRP A C 1
ATOM 563 O O . TRP A 1 73 ? 11.332 4.683 -4.661 1.00 88.19 73 TRP A O 1
ATOM 573 N N . VAL A 1 74 ? 11.602 2.497 -4.275 1.00 83.69 74 VAL A N 1
ATOM 574 C CA . VAL A 1 74 ? 13.015 2.387 -4.643 1.00 83.69 74 VAL A CA 1
ATOM 575 C C . VAL A 1 74 ? 13.173 1.316 -5.726 1.00 83.69 74 VAL A C 1
ATOM 577 O O . VAL A 1 74 ? 12.237 0.579 -6.027 1.00 83.69 74 VAL A O 1
ATOM 580 N N . THR A 1 75 ? 14.324 1.247 -6.387 1.00 80.56 75 THR A N 1
ATOM 581 C CA . THR A 1 75 ? 14.567 0.240 -7.437 1.00 80.56 75 THR A CA 1
ATOM 582 C C . THR A 1 75 ? 14.930 -1.110 -6.806 1.00 80.56 75 THR A C 1
ATOM 584 O O . THR A 1 75 ? 15.699 -1.107 -5.842 1.00 80.56 75 THR A O 1
ATOM 587 N N . PRO A 1 76 ? 14.395 -2.251 -7.285 1.00 75.69 76 PRO A N 1
ATOM 588 C CA . PRO A 1 76 ? 14.751 -3.562 -6.746 1.00 75.69 76 PRO A CA 1
ATOM 589 C C . PRO A 1 76 ? 16.086 -4.044 -7.274 1.00 75.69 76 PRO A C 1
ATOM 591 O O . PRO A 1 76 ? 16.673 -3.439 -8.171 1.00 75.69 76 PRO A O 1
ATOM 594 N N . GLU A 1 77 ? 16.568 -5.138 -6.687 1.00 74.75 77 GLU A N 1
ATOM 595 C CA . GLU A 1 77 ? 17.720 -5.855 -7.217 1.00 74.75 77 GLU A CA 1
ATOM 596 C C . GLU A 1 77 ? 17.479 -6.177 -8.702 1.00 74.75 77 GLU A C 1
ATOM 598 O O . GLU A 1 77 ? 16.370 -6.535 -9.117 1.00 74.75 77 GLU A O 1
ATOM 603 N N . GLY A 1 78 ? 18.508 -5.952 -9.523 1.00 70.25 78 GLY A N 1
ATOM 604 C CA . GLY A 1 78 ? 18.403 -6.059 -10.976 1.00 70.25 78 GLY A CA 1
ATOM 605 C C . GLY A 1 78 ? 17.902 -7.438 -11.411 1.00 70.25 78 GLY A C 1
ATOM 606 O O . GLY A 1 78 ? 18.351 -8.457 -10.897 1.00 70.25 78 GLY A O 1
ATOM 607 N N . GLY A 1 79 ? 16.969 -7.461 -12.366 1.00 73.00 79 GLY A N 1
ATOM 608 C CA . GLY A 1 79 ? 16.302 -8.683 -12.835 1.00 73.00 79 GLY A CA 1
ATOM 609 C C . GLY A 1 79 ? 14.928 -8.937 -12.203 1.00 73.00 79 GLY A C 1
ATOM 610 O O . GLY A 1 79 ? 14.181 -9.764 -12.720 1.00 73.00 79 GLY A O 1
ATOM 611 N N . GLY A 1 80 ? 14.556 -8.206 -11.145 1.00 71.25 80 GLY A N 1
ATOM 612 C CA . GLY A 1 80 ? 13.185 -8.174 -10.633 1.00 71.25 80 GLY A CA 1
ATOM 613 C C . GLY A 1 80 ? 12.283 -7.245 -11.453 1.00 71.25 80 GLY A C 1
ATOM 614 O O . GLY A 1 80 ? 12.720 -6.179 -11.887 1.00 71.25 80 GLY A O 1
ATOM 615 N N . GLY A 1 81 ? 11.022 -7.632 -11.651 1.00 72.56 81 GLY A N 1
ATOM 616 C CA . GLY A 1 81 ? 10.003 -6.803 -12.298 1.00 72.56 81 GLY A CA 1
ATOM 617 C C . GLY A 1 81 ? 9.264 -7.493 -13.450 1.00 72.56 81 GLY A C 1
ATOM 618 O O . GLY A 1 81 ? 9.548 -8.643 -13.786 1.00 72.56 81 GLY A O 1
ATOM 619 N N . PRO A 1 82 ? 8.284 -6.803 -14.050 1.00 78.75 82 PRO A N 1
ATOM 620 C CA . PRO A 1 82 ? 7.465 -7.355 -15.122 1.00 78.75 82 PRO A CA 1
ATOM 621 C C . PRO A 1 82 ? 8.272 -7.562 -16.412 1.00 78.75 82 PRO A C 1
ATOM 623 O O . PRO A 1 82 ? 9.086 -6.722 -16.793 1.00 78.75 82 PRO A O 1
ATOM 626 N N . ASN A 1 83 ? 8.000 -8.668 -17.110 1.00 82.50 83 ASN A N 1
ATOM 627 C CA . ASN A 1 83 ? 8.495 -8.917 -18.460 1.00 82.50 83 ASN A CA 1
ATOM 628 C C . ASN A 1 83 ? 7.400 -8.552 -19.468 1.00 82.50 83 ASN A C 1
ATOM 630 O O . ASN A 1 83 ? 6.319 -9.143 -19.459 1.00 82.50 83 ASN A O 1
ATOM 634 N N . TYR A 1 84 ? 7.697 -7.586 -20.330 1.00 84.62 84 TYR A N 1
ATOM 635 C CA . TYR A 1 84 ? 6.786 -7.056 -21.335 1.00 84.62 84 TYR A CA 1
ATOM 636 C C . TYR A 1 84 ? 7.282 -7.417 -22.746 1.00 84.62 84 TYR A C 1
ATOM 638 O O . TYR A 1 84 ? 7.876 -6.580 -23.418 1.00 84.62 84 TYR A O 1
ATOM 646 N N . PRO A 1 85 ? 7.081 -8.659 -23.226 1.00 82.25 85 PRO A N 1
ATOM 647 C CA . PRO A 1 85 ? 7.603 -9.081 -24.528 1.00 82.25 85 PRO A CA 1
ATOM 648 C C . PRO A 1 85 ? 6.874 -8.443 -25.721 1.00 82.25 85 PRO A C 1
ATOM 650 O O . PRO A 1 85 ? 7.410 -8.441 -26.822 1.00 82.25 85 PRO A O 1
ATOM 653 N N . ASN A 1 86 ? 5.654 -7.935 -25.514 1.00 81.12 86 ASN A N 1
ATOM 654 C CA . ASN A 1 86 ? 4.771 -7.427 -26.571 1.00 81.12 86 ASN A CA 1
ATOM 655 C C . ASN A 1 86 ? 4.025 -6.143 -26.153 1.00 81.12 86 ASN A C 1
ATOM 657 O O . ASN A 1 86 ? 2.906 -5.915 -26.613 1.00 81.12 86 ASN A O 1
ATOM 661 N N . MET A 1 87 ? 4.588 -5.358 -25.230 1.00 74.00 87 MET A N 1
ATOM 662 C CA . MET A 1 87 ? 4.003 -4.102 -24.740 1.00 74.00 87 MET A CA 1
ATOM 663 C C . MET A 1 87 ? 4.956 -2.939 -24.987 1.00 74.00 87 MET A C 1
ATOM 665 O O . MET A 1 87 ? 6.182 -3.181 -24.941 1.00 74.00 87 MET A O 1
#

InterPro domains:
  IPR007859 ETF-QO/FixX, C-terminal domain [PF05187] (9-84)
  IPR017896 4Fe-4S ferredoxin-type, 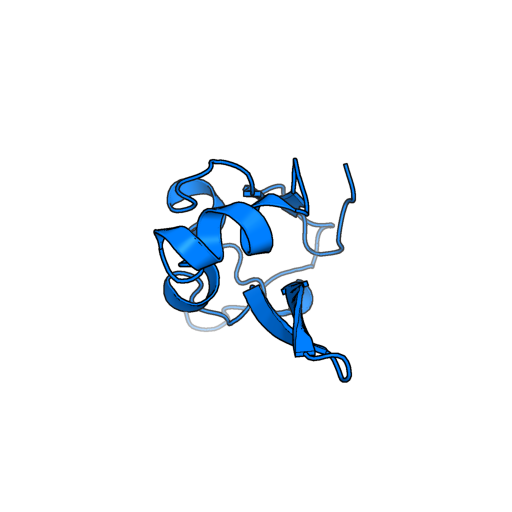iron-sulphur binding domain [PS51379] (47-76)
  IPR040156 Electron transfer flavoprotein-ubiquinone oxidoreductase [PTHR10617] (9-87)

Organism: NCBI:txid1776741

Sequence (87 aa):
MTVLNASRSITDPSIPVNVNLPKWDEPAQRYCPAGVYEIMENDDGSKRFQINAANCVHCKTCDIKDPSQNITWVTPEGGGGPNYPNM

pLDDT: mean 86.1, std 13.03, range [45.44, 97.06]

Radius of gyration: 13.35 Å; chains: 1; bounding box: 29×25×43 Å